Protein AF-A0A7J7LGI5-F1 (afdb_monomer)

Sequence (132 aa):
MSSQLVLLFGFLNIIGLYRTAMIVRGWDKYEGGKIYSVPLGGTILVQPFAIEGMALLPHFYIGYLRNFHQLVVKGVSLAIACDGASGGCGGVVHTVIINSEGVTKNFCSEETLPLWHEELEARNSLLDILEY

Mean predicted aligned error: 10.87 Å

Foldseek 3Di:
DDPVVLLVVLVCLCVVVDQDWDWDWAADPPPGTWIWTQHSNSDTDIDPDDDDDQQPDPPPPPPDDPDPVVSVLQSVLVSCVPVCVVPDQWDKDWDWDQGPVGIDIDIDGSVRGDDDDVRDPDDPDPVVVPPD

InterPro domains:
  IPR029055 Nucleophile aminohydrolases, N-terminal [G3DSA:3.60.20.10] (9-119)
  IPR029055 Nucleophile aminohydrolases, N-terminal [SSF56235] (14-117)

Organism: NCBI:txid39325

Structure (mmCIF, N/CA/C/O backbone):
data_AF-A0A7J7LGI5-F1
#
_entry.id   AF-A0A7J7LGI5-F1
#
loop_
_atom_site.group_PDB
_atom_site.id
_atom_site.type_symbol
_atom_site.label_atom_id
_atom_site.label_alt_id
_atom_site.label_comp_id
_atom_site.label_asym_id
_atom_site.label_entity_id
_atom_site.label_seq_id
_atom_site.pdbx_PDB_ins_code
_atom_site.Cartn_x
_atom_site.Cartn_y
_atom_site.Cartn_z
_atom_site.occupancy
_atom_site.B_iso_or_equiv
_atom_site.auth_seq_id
_atom_site.auth_comp_id
_atom_site.auth_asym_id
_atom_site.auth_atom_id
_atom_site.pdbx_PDB_model_num
ATOM 1 N N . MET A 1 1 ? -6.601 -2.327 15.022 1.00 54.16 1 MET A N 1
ATOM 2 C CA . MET A 1 1 ? -5.236 -1.807 15.337 1.00 54.16 1 MET A CA 1
ATOM 3 C C . MET A 1 1 ? -5.393 -0.532 16.159 1.00 54.16 1 MET A C 1
ATOM 5 O O . MET A 1 1 ? -6.157 0.322 15.736 1.00 54.16 1 MET A O 1
ATOM 9 N N . SER A 1 2 ? -4.765 -0.413 17.337 1.00 56.75 2 SER A N 1
ATOM 10 C CA . SER A 1 2 ? -4.993 0.746 18.221 1.00 56.75 2 SER A CA 1
ATOM 11 C C . SER A 1 2 ? -4.444 2.030 17.590 1.00 56.75 2 SER A C 1
ATOM 13 O O . SER A 1 2 ? -3.237 2.156 17.377 1.00 56.75 2 SER A O 1
ATOM 15 N N . SER A 1 3 ? -5.332 2.985 17.311 1.00 64.44 3 SER A N 1
ATOM 16 C CA . SER A 1 3 ? -5.041 4.323 16.771 1.00 64.44 3 SER A CA 1
ATOM 17 C C . SER A 1 3 ? -3.969 5.085 17.563 1.00 64.44 3 SER A C 1
ATOM 19 O O . SER A 1 3 ? -3.269 5.930 17.010 1.00 64.44 3 SER A O 1
ATOM 21 N N . GLN A 1 4 ? -3.768 4.731 18.835 1.00 70.94 4 GLN A N 1
ATOM 22 C CA . GLN A 1 4 ? -2.753 5.308 19.717 1.00 70.94 4 GLN A CA 1
ATOM 23 C C . GLN A 1 4 ? -1.314 5.048 19.248 1.00 70.94 4 GLN A C 1
ATOM 25 O O . GLN A 1 4 ? -0.451 5.904 19.427 1.00 70.94 4 GLN A O 1
ATOM 30 N N . LEU A 1 5 ? -1.043 3.903 18.611 1.00 77.19 5 LEU A N 1
ATOM 31 C CA . LEU A 1 5 ? 0.301 3.585 18.121 1.00 77.19 5 LEU A CA 1
ATOM 32 C C . LEU A 1 5 ? 0.670 4.451 16.906 1.00 77.19 5 LEU A C 1
ATOM 34 O O . LEU A 1 5 ? 1.789 4.942 16.804 1.00 77.19 5 LEU A O 1
ATOM 38 N N . VAL A 1 6 ? -0.289 4.675 16.003 1.00 78.00 6 VAL A N 1
ATOM 39 C CA . VAL A 1 6 ? -0.099 5.533 14.821 1.00 78.00 6 VAL A CA 1
ATOM 40 C C . VAL A 1 6 ? 0.135 6.984 15.247 1.00 78.00 6 VAL A C 1
ATOM 42 O O . VAL A 1 6 ? 1.004 7.656 14.697 1.00 78.00 6 VAL A O 1
ATOM 45 N N . LEU A 1 7 ? -0.578 7.436 16.285 1.00 77.06 7 LEU A N 1
ATOM 46 C CA . LEU A 1 7 ? -0.380 8.754 16.893 1.00 77.06 7 LEU A CA 1
ATOM 47 C C . LEU A 1 7 ? 1.024 8.923 17.477 1.00 77.06 7 LEU A C 1
ATOM 49 O O . LEU A 1 7 ? 1.644 9.965 17.271 1.00 77.06 7 LEU A O 1
ATOM 53 N N . LEU A 1 8 ? 1.548 7.891 18.145 1.00 80.19 8 LEU A N 1
ATOM 54 C CA . LEU A 1 8 ? 2.916 7.906 18.654 1.00 80.19 8 LEU A CA 1
ATOM 55 C C . LEU A 1 8 ? 3.930 8.068 17.513 1.00 80.19 8 LEU A C 1
ATOM 57 O O . LEU A 1 8 ? 4.782 8.945 17.591 1.00 80.19 8 LEU A O 1
ATOM 61 N N . PHE A 1 9 ? 3.818 7.292 16.431 1.00 79.19 9 PHE A N 1
ATOM 62 C CA . PHE A 1 9 ? 4.729 7.421 15.286 1.00 79.19 9 PHE A CA 1
ATOM 63 C C . PHE A 1 9 ? 4.670 8.806 14.627 1.00 79.19 9 PHE A C 1
ATOM 65 O O . PHE A 1 9 ? 5.718 9.377 14.325 1.00 79.19 9 PHE A O 1
ATOM 72 N N . GLY A 1 10 ? 3.473 9.383 14.470 1.00 75.56 10 GLY A N 1
ATOM 73 C CA . GLY A 1 10 ? 3.321 10.756 13.978 1.00 75.56 10 GLY A CA 1
ATOM 74 C C . GLY A 1 10 ? 4.030 11.775 14.874 1.00 75.56 10 GLY A C 1
ATOM 75 O O . GLY A 1 10 ? 4.804 12.597 14.388 1.00 75.56 10 GLY A O 1
ATOM 76 N N . PHE A 1 11 ? 3.853 11.667 16.193 1.00 76.81 11 PHE A N 1
ATOM 77 C CA . PHE A 1 11 ? 4.524 12.540 17.158 1.00 76.81 11 PHE A CA 1
ATOM 78 C C . PHE A 1 11 ? 6.053 12.397 17.125 1.00 76.81 11 PHE A C 1
ATOM 80 O O . PHE A 1 11 ? 6.765 13.400 17.146 1.00 76.81 11 PHE A O 1
ATOM 87 N N . LEU A 1 12 ? 6.568 11.167 17.023 1.00 77.38 12 LEU A N 1
ATOM 88 C CA . LEU A 1 12 ? 8.010 10.903 16.966 1.00 77.38 12 LEU A CA 1
ATOM 89 C C . LEU A 1 12 ? 8.673 11.492 15.704 1.00 77.38 12 LEU A C 1
ATOM 91 O O . LEU A 1 12 ? 9.829 11.917 15.765 1.00 77.38 12 LEU A O 1
ATOM 95 N N . ASN A 1 13 ? 7.941 11.571 14.587 1.00 77.00 13 ASN A N 1
ATOM 96 C CA . ASN A 1 13 ? 8.387 12.283 13.386 1.00 77.00 13 ASN A CA 1
ATOM 97 C C . ASN A 1 13 ? 8.447 13.807 13.611 1.00 77.00 13 ASN A C 1
ATOM 99 O O . AS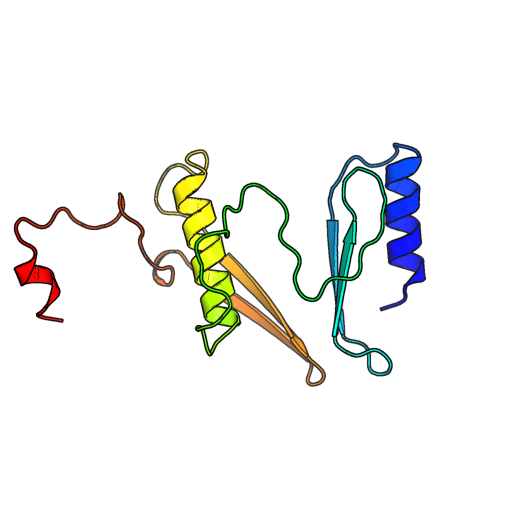N A 1 13 ? 9.417 14.446 13.207 1.00 77.00 13 ASN A O 1
ATOM 103 N N . ILE A 1 14 ? 7.460 14.395 14.301 1.00 74.81 14 ILE A N 1
ATOM 104 C CA . ILE A 1 14 ? 7.409 15.847 14.578 1.00 74.81 14 ILE A CA 1
ATOM 105 C C . ILE A 1 14 ? 8.590 16.297 15.440 1.00 74.81 14 ILE A C 1
ATOM 107 O O . ILE A 1 14 ? 9.197 17.331 15.169 1.00 74.81 14 ILE A O 1
ATOM 111 N N . ILE A 1 15 ? 8.945 15.517 16.463 1.00 78.62 15 ILE A N 1
ATOM 112 C CA . ILE A 1 15 ? 10.083 15.833 17.342 1.00 78.62 15 ILE A CA 1
ATOM 113 C C . ILE A 1 15 ? 11.445 15.525 16.696 1.00 78.62 15 ILE A C 1
ATOM 115 O O . ILE A 1 15 ? 12.481 15.710 17.330 1.00 78.62 15 ILE A O 1
ATOM 119 N N . GLY A 1 16 ? 11.457 15.054 15.443 1.00 72.81 16 GLY A N 1
ATOM 120 C CA . GLY A 1 16 ? 12.667 14.831 14.655 1.00 72.81 16 GLY A CA 1
ATOM 121 C C . GLY A 1 16 ? 13.468 13.588 15.036 1.00 72.81 16 GLY A C 1
ATOM 122 O O . GLY A 1 16 ? 14.609 13.463 14.595 1.00 72.81 16 GLY A O 1
ATOM 123 N N . LEU A 1 17 ? 12.896 12.672 15.828 1.00 78.62 17 LEU A N 1
ATOM 124 C CA . LEU A 1 17 ? 13.559 11.417 16.198 1.00 78.62 17 LEU A CA 1
ATOM 125 C C . LEU A 1 17 ? 13.636 10.454 15.004 1.00 78.62 17 LEU A C 1
ATOM 127 O O . LEU A 1 17 ? 14.641 9.773 14.818 1.00 78.62 17 LEU A O 1
ATOM 131 N N . TYR A 1 18 ? 12.588 10.437 14.178 1.00 67.88 1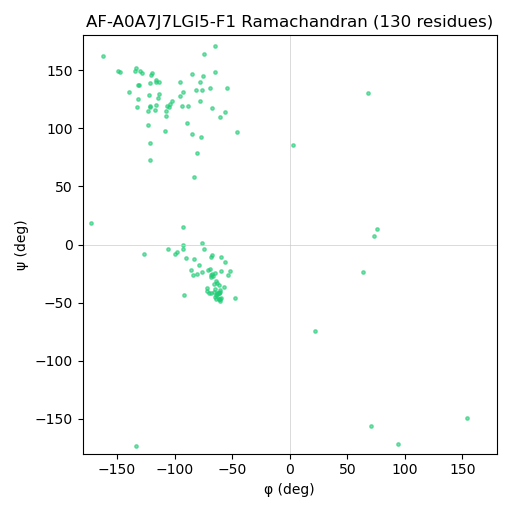8 TYR A N 1
ATOM 132 C CA . TYR A 1 18 ? 12.546 9.715 12.910 1.00 67.88 18 TYR A CA 1
ATOM 133 C C . TYR A 1 18 ? 12.283 10.695 11.761 1.00 67.88 18 TYR A C 1
ATOM 135 O O . TYR A 1 18 ? 11.582 11.693 11.915 1.00 67.88 18 TYR A O 1
ATOM 143 N N . ARG A 1 19 ? 12.867 10.418 10.591 1.00 76.00 19 ARG A N 1
ATOM 144 C CA . ARG A 1 19 ? 12.556 11.098 9.324 1.00 76.00 19 ARG A CA 1
ATOM 145 C C . ARG A 1 19 ? 12.091 10.052 8.325 1.00 76.00 19 ARG A C 1
ATOM 147 O O . ARG A 1 19 ? 12.837 9.657 7.432 1.00 76.00 19 ARG A O 1
ATOM 154 N N . THR A 1 20 ? 10.877 9.546 8.515 1.00 76.31 20 THR A N 1
ATOM 155 C CA . THR A 1 20 ? 10.343 8.469 7.674 1.00 76.31 20 THR A CA 1
ATOM 156 C C . THR A 1 20 ? 8.875 8.707 7.348 1.00 76.31 20 THR A C 1
ATOM 158 O O . THR A 1 20 ? 8.079 8.981 8.242 1.00 76.31 20 THR A O 1
ATOM 161 N N . ALA A 1 21 ? 8.520 8.596 6.066 1.00 82.00 21 ALA A N 1
ATOM 162 C CA . ALA A 1 21 ? 7.128 8.497 5.643 1.00 82.00 21 ALA A CA 1
ATOM 163 C C . ALA A 1 21 ? 6.659 7.046 5.817 1.00 82.00 21 ALA A C 1
ATOM 165 O O . ALA A 1 21 ? 7.373 6.116 5.441 1.00 82.00 21 ALA A O 1
ATOM 166 N N . MET A 1 22 ? 5.486 6.842 6.410 1.00 84.94 22 MET A N 1
ATOM 167 C CA . MET A 1 22 ? 4.948 5.512 6.691 1.00 84.94 22 MET A CA 1
ATOM 168 C C . MET A 1 22 ? 3.504 5.392 6.215 1.00 84.94 22 MET A C 1
ATOM 170 O O . MET A 1 22 ? 2.683 6.269 6.471 1.00 84.94 22 MET A O 1
ATOM 174 N N . ILE A 1 23 ? 3.176 4.256 5.600 1.00 87.81 23 ILE A N 1
ATOM 175 C CA . ILE A 1 23 ? 1.791 3.832 5.384 1.00 87.81 23 ILE A CA 1
ATOM 176 C C . ILE A 1 23 ? 1.486 2.723 6.385 1.00 87.81 23 ILE A C 1
ATOM 178 O O . ILE A 1 23 ? 2.090 1.650 6.345 1.00 87.81 23 ILE A O 1
ATOM 182 N N . VAL A 1 24 ? 0.512 2.955 7.258 1.00 87.94 24 VAL A N 1
ATOM 183 C CA . VAL A 1 24 ? 0.014 1.959 8.205 1.00 87.94 24 VAL A CA 1
ATOM 184 C C . VAL A 1 24 ? -1.356 1.492 7.741 1.00 87.94 24 VAL A C 1
ATOM 186 O O . VAL A 1 24 ? -2.294 2.278 7.665 1.00 87.94 24 VAL A O 1
ATOM 189 N N . ARG A 1 25 ? -1.497 0.197 7.452 1.00 86.38 25 ARG A N 1
ATOM 190 C CA . ARG A 1 25 ? -2.794 -0.420 7.148 1.00 86.38 25 ARG A CA 1
ATOM 191 C C . ARG A 1 25 ? -3.120 -1.512 8.148 1.00 86.38 25 ARG A C 1
ATOM 193 O O . ARG A 1 25 ? -2.232 -2.231 8.599 1.00 86.38 25 ARG A O 1
ATOM 200 N N . GLY A 1 26 ? -4.399 -1.679 8.440 1.00 85.38 26 GLY A N 1
ATOM 201 C CA . GLY A 1 26 ? -4.868 -2.764 9.285 1.00 85.38 26 GLY A CA 1
ATOM 202 C C . GLY A 1 26 ? -6.357 -2.991 9.126 1.00 85.38 26 GLY A C 1
ATOM 203 O O . GLY A 1 26 ? -7.080 -2.130 8.631 1.00 85.38 26 GLY A O 1
ATOM 204 N N . TRP A 1 27 ? -6.801 -4.161 9.566 1.00 86.56 27 TRP A N 1
ATOM 205 C CA . TRP A 1 27 ? -8.212 -4.486 9.687 1.00 86.56 27 TRP A CA 1
ATOM 206 C C . TRP A 1 27 ? -8.561 -4.666 11.162 1.00 86.56 27 TRP A C 1
ATOM 208 O O . TRP A 1 27 ? -7.770 -5.209 11.938 1.00 86.56 27 TRP A O 1
ATOM 218 N N . ASP A 1 28 ? -9.721 -4.160 11.555 1.00 87.00 28 ASP A N 1
ATOM 219 C CA . ASP A 1 28 ? -10.275 -4.298 12.893 1.00 87.00 28 ASP A CA 1
ATOM 220 C C . ASP A 1 28 ? -11.758 -4.671 12.819 1.00 87.00 28 ASP A C 1
ATOM 222 O O . ASP A 1 28 ? -12.465 -4.258 11.901 1.00 87.00 28 ASP A O 1
ATOM 226 N N . LYS A 1 29 ? -12.252 -5.422 13.807 1.00 86.38 29 LYS A N 1
ATOM 227 C CA . LYS A 1 29 ? -13.652 -5.865 13.844 1.00 86.38 29 LYS A CA 1
ATOM 228 C C . LYS A 1 29 ? -14.655 -4.725 14.056 1.00 86.38 29 LYS A C 1
ATOM 230 O O . LYS A 1 29 ? -15.810 -4.881 13.677 1.00 86.38 29 LYS A O 1
ATOM 235 N N . TYR A 1 30 ? -14.243 -3.616 14.676 1.00 86.62 30 TYR A N 1
ATOM 236 C CA . TYR A 1 30 ? -15.132 -2.480 14.944 1.00 86.62 30 TYR A CA 1
ATOM 237 C C . TYR A 1 30 ? -15.105 -1.448 13.822 1.00 86.62 30 TYR A C 1
ATOM 239 O O . TYR A 1 30 ? -16.142 -0.930 13.423 1.00 86.62 30 TYR A O 1
ATOM 247 N N . GLU A 1 31 ? -13.909 -1.143 13.323 1.00 82.12 31 GLU A N 1
ATOM 248 C CA . GLU A 1 31 ? -13.696 -0.045 12.380 1.00 82.12 31 GLU A CA 1
ATOM 249 C C . GLU A 1 31 ? -13.451 -0.501 10.934 1.00 82.12 31 GLU A C 1
ATOM 251 O O . GLU A 1 31 ? -13.327 0.338 10.040 1.00 82.12 31 GLU A O 1
ATOM 256 N N . GLY A 1 32 ? -13.379 -1.813 10.695 1.00 87.06 32 GLY A N 1
ATOM 257 C CA . GLY A 1 32 ? -13.071 -2.392 9.394 1.00 87.06 32 GLY A CA 1
ATOM 258 C C . GLY A 1 32 ? -11.614 -2.187 8.974 1.00 87.06 32 GLY A C 1
ATOM 259 O O . GLY A 1 32 ? -10.711 -2.031 9.800 1.00 87.06 32 GLY A O 1
ATOM 260 N N . GLY A 1 33 ? -11.376 -2.230 7.662 1.00 85.38 33 GLY A N 1
ATOM 261 C CA . GLY A 1 33 ? -10.071 -1.944 7.069 1.00 85.38 33 GLY A CA 1
ATOM 262 C C . GLY A 1 33 ? -9.816 -0.442 7.001 1.00 85.38 33 GLY A C 1
ATOM 263 O O . GLY A 1 33 ? -10.593 0.277 6.377 1.00 85.38 33 GLY A O 1
ATOM 264 N N . LYS A 1 34 ? -8.721 0.031 7.601 1.00 87.81 34 LYS A N 1
ATOM 265 C CA . LYS A 1 34 ? -8.297 1.437 7.538 1.00 87.81 34 LYS A CA 1
ATOM 266 C C . LYS A 1 34 ? -6.840 1.566 7.110 1.00 87.81 34 LYS A C 1
ATOM 268 O O . LYS A 1 34 ? -6.001 0.721 7.432 1.00 87.81 34 LYS A O 1
ATOM 273 N N . ILE A 1 35 ? -6.561 2.653 6.396 1.00 87.31 35 ILE A N 1
ATOM 274 C CA . ILE A 1 35 ? -5.228 3.039 5.935 1.00 87.31 35 ILE A CA 1
ATOM 275 C C . ILE A 1 35 ? -4.927 4.430 6.490 1.00 87.31 35 ILE A C 1
ATOM 277 O O . ILE A 1 35 ? -5.723 5.355 6.332 1.00 87.31 35 ILE A O 1
ATOM 281 N N . TYR A 1 36 ? -3.774 4.556 7.135 1.00 88.62 36 TYR A N 1
ATOM 282 C CA . TYR A 1 36 ? -3.229 5.786 7.684 1.00 88.62 36 TYR A CA 1
ATOM 283 C C . TYR A 1 36 ? -1.932 6.112 6.940 1.00 88.62 36 TYR A C 1
ATOM 285 O O . TYR A 1 36 ? -0.993 5.315 6.979 1.00 88.62 36 TYR A O 1
ATOM 293 N N . SER A 1 37 ? -1.867 7.264 6.278 1.00 87.94 37 SER A N 1
ATOM 294 C CA . SER A 1 37 ? -0.606 7.827 5.784 1.00 87.94 37 SER A CA 1
ATOM 295 C C . SER A 1 37 ? -0.034 8.778 6.834 1.00 87.94 37 SER A C 1
ATOM 297 O O . SER A 1 37 ? -0.748 9.626 7.381 1.00 87.94 37 SER A O 1
ATOM 299 N N . VAL A 1 38 ? 1.252 8.600 7.130 1.00 88.31 38 VAL A N 1
ATOM 300 C CA . VAL A 1 38 ? 2.054 9.448 8.009 1.00 88.31 38 VAL A CA 1
ATOM 301 C C . VAL A 1 38 ? 3.235 9.984 7.198 1.00 88.31 38 VAL A C 1
ATOM 303 O O . VAL A 1 38 ? 4.294 9.352 7.178 1.00 88.31 38 VAL A O 1
ATOM 306 N N . PRO A 1 39 ? 3.084 11.118 6.490 1.00 85.12 39 PRO A N 1
ATOM 307 C CA . PRO A 1 39 ? 4.195 11.762 5.799 1.00 85.12 39 PRO A CA 1
ATOM 308 C C . PRO A 1 39 ? 5.260 12.267 6.782 1.00 85.12 39 PRO A C 1
ATOM 310 O O . PRO A 1 39 ? 5.051 12.337 7.995 1.00 85.12 39 PRO A O 1
ATOM 313 N N . LEU A 1 40 ? 6.399 12.707 6.241 1.00 81.75 40 LEU A N 1
ATOM 314 C CA . LEU A 1 40 ? 7.535 13.235 7.013 1.00 81.75 40 LEU A CA 1
ATOM 315 C C . LEU A 1 40 ? 7.165 14.378 7.975 1.00 81.75 40 LEU A C 1
ATOM 317 O O . LEU A 1 40 ? 7.829 14.556 8.989 1.00 81.75 40 LEU A O 1
ATOM 321 N N . GLY A 1 41 ? 6.102 15.133 7.680 1.00 79.06 41 GLY A N 1
ATOM 322 C CA . GLY A 1 41 ? 5.596 16.199 8.551 1.00 79.06 41 GLY A CA 1
ATOM 323 C C . GLY A 1 41 ? 4.852 15.713 9.802 1.00 79.06 41 GLY A C 1
ATOM 324 O O . GLY A 1 41 ? 4.423 16.538 10.601 1.00 79.06 41 GLY A O 1
ATOM 325 N N . GLY A 1 42 ? 4.653 14.399 9.968 1.00 77.81 42 GLY A N 1
ATOM 326 C CA . GLY A 1 42 ? 4.008 13.800 11.141 1.00 77.81 42 GLY A CA 1
ATOM 327 C C . GLY A 1 42 ? 2.489 13.990 11.228 1.00 77.81 42 GLY A C 1
ATOM 328 O O . GLY A 1 42 ? 1.877 13.611 12.225 1.00 77.81 42 GLY A O 1
ATOM 329 N N . THR A 1 43 ? 1.858 14.544 10.189 1.00 84.25 43 THR A N 1
ATOM 330 C CA . THR A 1 43 ? 0.396 14.538 10.035 1.00 84.25 43 THR A CA 1
ATOM 331 C C . THR A 1 43 ? -0.104 13.104 9.868 1.00 84.25 43 THR A C 1
ATOM 333 O O . THR A 1 43 ? 0.599 12.275 9.306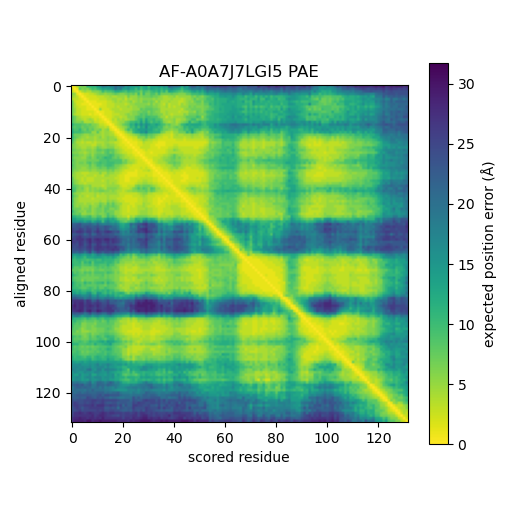 1.00 84.25 43 THR A O 1
ATOM 336 N N . ILE A 1 44 ? -1.315 12.800 10.334 1.00 85.94 44 ILE A N 1
ATOM 337 C CA . ILE A 1 44 ? -1.932 11.478 10.167 1.00 85.94 44 ILE A CA 1
ATOM 338 C C . ILE A 1 44 ? -3.190 11.647 9.327 1.00 85.94 44 ILE A C 1
ATOM 340 O O . ILE A 1 44 ? -4.139 12.307 9.750 1.00 85.94 44 ILE A O 1
ATOM 344 N N . LEU A 1 45 ? -3.191 11.053 8.135 1.00 86.62 45 LEU A N 1
ATOM 345 C CA . LEU A 1 45 ? -4.293 11.133 7.181 1.00 86.62 45 LEU A CA 1
ATOM 346 C C . LEU A 1 45 ? -4.923 9.756 6.998 1.00 86.62 45 LEU A C 1
ATOM 348 O O . LEU A 1 45 ? -4.234 8.797 6.657 1.00 86.62 45 LEU A O 1
ATOM 352 N N . VAL A 1 46 ? -6.240 9.660 7.190 1.00 87.00 46 VAL A N 1
ATOM 353 C CA . VAL A 1 46 ? -7.006 8.459 6.829 1.00 87.00 46 VAL A CA 1
ATOM 354 C C . VAL A 1 46 ? -7.445 8.599 5.380 1.00 87.00 46 VAL A C 1
ATOM 356 O O . VAL A 1 46 ? -8.161 9.541 5.045 1.00 87.00 46 VAL A O 1
ATOM 359 N N . GLN A 1 47 ? -7.018 7.679 4.520 1.00 84.75 47 GLN A N 1
ATOM 360 C CA . GLN A 1 47 ? -7.306 7.726 3.085 1.00 84.75 47 GLN A CA 1
ATOM 361 C C . GLN A 1 47 ? -7.853 6.378 2.593 1.00 84.75 47 GLN A C 1
ATOM 363 O O . GLN A 1 47 ? -7.488 5.337 3.138 1.00 84.75 47 GLN A O 1
ATOM 368 N N . PRO A 1 48 ? -8.718 6.363 1.562 1.00 81.62 48 PRO A N 1
ATOM 369 C CA . PRO A 1 48 ? -9.215 5.117 0.969 1.00 81.62 48 PRO A CA 1
ATOM 370 C C . PRO A 1 48 ? -8.110 4.326 0.251 1.00 81.62 48 PRO A C 1
ATOM 372 O O . PRO A 1 48 ? -8.179 3.104 0.161 1.00 81.62 48 PRO A O 1
ATOM 375 N N . PHE A 1 49 ? -7.080 5.018 -0.236 1.00 81.94 49 PHE A N 1
ATOM 376 C CA . PHE A 1 49 ? -5.843 4.455 -0.762 1.00 81.94 49 PHE A CA 1
ATOM 377 C C . PHE A 1 49 ? -4.698 5.422 -0.446 1.00 81.94 49 PHE A C 1
ATOM 379 O O . PHE A 1 49 ? -4.916 6.631 -0.393 1.00 81.94 49 PHE A O 1
ATOM 386 N N . ALA A 1 50 ? -3.495 4.892 -0.236 1.00 82.44 50 ALA A N 1
ATOM 387 C CA . ALA A 1 50 ? -2.290 5.682 -0.010 1.00 82.44 50 ALA A CA 1
ATOM 388 C C . ALA A 1 50 ? -1.171 5.153 -0.905 1.00 82.44 50 ALA A C 1
ATOM 390 O O . ALA A 1 50 ? -1.007 3.939 -1.050 1.00 82.44 50 ALA A O 1
ATOM 391 N N . ILE A 1 51 ? -0.429 6.073 -1.509 1.00 81.25 51 ILE A N 1
ATOM 392 C CA . ILE A 1 51 ? 0.711 5.802 -2.379 1.00 81.25 51 ILE A CA 1
ATOM 393 C C . ILE A 1 51 ? 1.819 6.718 -1.885 1.00 81.25 51 ILE A C 1
ATOM 395 O O . ILE A 1 51 ? 1.617 7.923 -1.787 1.00 81.25 51 ILE A O 1
ATOM 399 N N . GLU A 1 52 ? 2.970 6.146 -1.571 1.00 76.56 52 GLU A N 1
ATOM 400 C CA . GLU A 1 52 ? 4.143 6.885 -1.116 1.00 76.56 52 GLU A CA 1
ATOM 401 C C . GLU A 1 52 ? 5.369 6.363 -1.881 1.00 76.56 52 GLU A C 1
ATOM 403 O O . GLU A 1 52 ? 5.397 5.201 -2.292 1.00 76.56 52 GLU A O 1
ATOM 408 N N . GLY A 1 53 ? 6.380 7.216 -2.066 1.00 71.75 53 GLY A N 1
ATOM 409 C CA . GLY A 1 53 ? 7.567 6.923 -2.879 1.00 71.75 53 GLY A CA 1
ATOM 410 C C . GLY A 1 53 ? 7.451 7.408 -4.329 1.00 71.75 53 GLY A C 1
ATOM 411 O O . GLY A 1 53 ? 6.519 8.127 -4.689 1.00 71.75 53 GLY A O 1
ATOM 412 N N . MET A 1 54 ? 8.413 7.024 -5.172 1.00 60.53 54 MET A N 1
ATOM 413 C CA . MET A 1 54 ? 8.449 7.393 -6.593 1.00 60.53 54 MET A CA 1
ATOM 414 C C . MET A 1 54 ? 7.566 6.452 -7.429 1.00 60.53 54 MET A C 1
ATOM 416 O O . MET A 1 54 ? 8.026 5.767 -8.330 1.00 60.53 54 MET A O 1
ATOM 420 N N . ALA A 1 55 ? 6.276 6.378 -7.102 1.00 56.62 55 ALA A N 1
ATOM 421 C CA . ALA A 1 55 ? 5.299 5.610 -7.869 1.00 56.62 55 ALA A CA 1
ATOM 422 C C . ALA A 1 55 ? 4.370 6.573 -8.618 1.00 56.62 55 ALA A C 1
ATOM 424 O O . ALA A 1 55 ? 3.413 7.115 -8.060 1.00 56.62 55 ALA A O 1
ATOM 425 N N . LEU A 1 56 ? 4.659 6.807 -9.900 1.00 52.72 56 LEU A N 1
ATOM 426 C CA . LEU A 1 56 ? 3.823 7.621 -10.782 1.00 52.72 56 LEU A CA 1
ATOM 427 C C . LEU A 1 56 ? 2.591 6.814 -11.216 1.00 52.72 56 LEU A C 1
ATOM 429 O O . LEU A 1 56 ? 2.606 6.110 -12.220 1.00 52.72 56 LEU A O 1
ATOM 433 N N . LEU A 1 57 ? 1.492 6.948 -10.471 1.00 52.97 57 LEU A N 1
ATOM 434 C CA . LEU A 1 57 ? 0.201 6.338 -10.807 1.00 52.97 57 LEU A CA 1
ATOM 435 C C . LEU A 1 57 ? -0.802 7.189 -11.622 1.00 52.97 57 LEU A C 1
ATOM 437 O O . LEU A 1 57 ? -1.872 6.647 -11.910 1.00 52.97 57 LEU A O 1
ATOM 441 N N . PRO A 1 58 ? -0.573 8.458 -12.036 1.00 46.81 58 PRO A N 1
ATOM 442 C CA . PRO A 1 58 ? -1.701 9.304 -12.439 1.00 46.81 58 PRO A CA 1
ATOM 443 C C . PRO A 1 58 ? -2.396 8.875 -13.744 1.00 46.81 58 PRO A C 1
ATOM 445 O O . PRO A 1 58 ? -3.488 9.362 -14.019 1.00 46.81 58 PRO A O 1
ATOM 448 N N . HIS A 1 59 ? -1.831 7.942 -14.521 1.00 48.47 59 HIS A N 1
ATOM 449 C CA . HIS A 1 59 ? -2.457 7.431 -15.747 1.00 48.47 59 HIS A CA 1
ATOM 450 C C . HIS A 1 59 ? -3.179 6.084 -15.590 1.00 48.47 59 HIS A C 1
ATOM 452 O O . HIS A 1 59 ? -3.872 5.661 -16.518 1.00 48.47 59 HIS A O 1
ATOM 458 N N . PHE A 1 60 ? -3.068 5.400 -14.445 1.00 50.69 60 PHE A N 1
ATOM 459 C CA . PHE A 1 60 ? -3.772 4.133 -14.258 1.00 50.69 60 PHE A CA 1
ATOM 460 C C . PHE A 1 60 ? -5.196 4.419 -13.777 1.00 50.69 60 PHE A C 1
ATOM 462 O O . PHE A 1 60 ? -5.438 4.640 -12.595 1.00 50.69 60 PHE A O 1
ATOM 469 N N . TYR A 1 61 ? -6.133 4.465 -14.726 1.00 48.53 61 TYR A N 1
ATOM 470 C CA . TYR A 1 61 ? -7.568 4.645 -14.509 1.00 48.53 61 TYR A CA 1
ATOM 471 C C . TYR A 1 61 ? -8.085 3.740 -13.371 1.00 48.53 61 TYR A C 1
ATOM 473 O O . TYR A 1 61 ? -8.452 2.583 -13.582 1.00 48.53 61 TYR A O 1
ATOM 481 N N . ILE A 1 62 ? -8.185 4.303 -12.162 1.00 52.75 62 ILE A N 1
ATOM 482 C CA . ILE A 1 62 ? -8.735 3.667 -10.949 1.00 52.75 62 ILE A CA 1
ATOM 483 C C . ILE A 1 62 ? -10.209 3.237 -11.150 1.00 52.75 62 ILE A C 1
ATOM 485 O O . ILE A 1 62 ? -10.753 2.468 -10.365 1.00 52.75 62 ILE A O 1
ATOM 489 N N . GLY A 1 63 ? -10.857 3.666 -12.241 1.00 45.84 63 GLY A N 1
ATOM 490 C CA . GLY A 1 63 ? -12.255 3.363 -12.55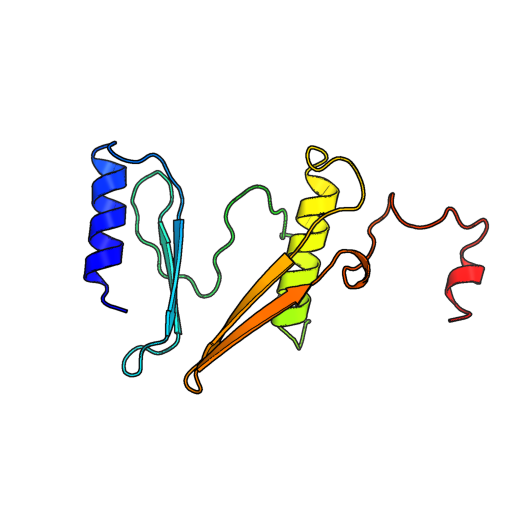1 1.00 45.84 63 GLY A CA 1
ATOM 491 C C . GLY A 1 63 ? -12.555 2.015 -13.225 1.00 45.84 63 GLY A C 1
ATOM 492 O O . GLY A 1 63 ? -13.729 1.667 -13.289 1.00 45.84 63 GLY A O 1
ATOM 493 N N . TYR A 1 64 ? -11.570 1.257 -13.736 1.00 45.97 64 TYR A N 1
ATOM 494 C CA . TYR A 1 64 ? -11.866 0.115 -14.633 1.00 45.97 64 TYR A CA 1
ATOM 495 C C . TYR A 1 64 ? -11.274 -1.250 -14.261 1.00 45.97 64 TYR A C 1
ATOM 497 O O . TYR A 1 64 ? -11.655 -2.252 -14.871 1.00 45.97 64 TYR A O 1
ATOM 505 N N . LEU A 1 65 ? -10.396 -1.356 -13.258 1.00 49.62 65 LEU A N 1
ATOM 506 C CA . LEU A 1 65 ? -9.870 -2.666 -12.867 1.00 49.62 65 LEU A CA 1
ATOM 507 C C . LEU A 1 65 ? -10.759 -3.314 -11.799 1.00 49.62 65 LEU A C 1
ATOM 509 O O . LEU A 1 65 ? -10.698 -2.973 -10.623 1.00 49.62 65 LEU A O 1
ATOM 513 N N . ARG A 1 66 ? -11.553 -4.311 -12.214 1.00 54.19 66 ARG A N 1
ATOM 514 C CA . ARG A 1 66 ? -12.384 -5.157 -11.331 1.00 54.19 66 ARG A CA 1
ATOM 515 C C . ARG A 1 66 ? -11.587 -5.875 -10.226 1.00 54.19 66 ARG A C 1
ATOM 517 O O . ARG A 1 66 ? -12.187 -6.345 -9.267 1.00 54.19 66 ARG A O 1
ATOM 524 N N . ASN A 1 67 ? -10.257 -5.935 -10.344 1.00 73.31 67 ASN A N 1
ATOM 525 C CA . ASN A 1 67 ? -9.360 -6.629 -9.423 1.00 73.31 67 ASN A CA 1
ATOM 526 C C . ASN A 1 67 ? -8.298 -5.676 -8.854 1.00 73.31 67 ASN A C 1
ATOM 528 O O . ASN A 1 67 ? -7.289 -5.399 -9.504 1.00 73.31 67 ASN A O 1
ATOM 532 N N . PHE A 1 68 ? -8.479 -5.230 -7.607 1.00 75.38 68 PHE A N 1
ATOM 533 C CA . PHE A 1 68 ? -7.515 -4.366 -6.906 1.00 75.38 68 PHE A CA 1
ATOM 534 C C . PHE A 1 68 ? -6.111 -4.976 -6.810 1.00 75.38 68 PHE A C 1
ATOM 536 O O . PHE A 1 68 ? -5.123 -4.260 -6.932 1.00 75.38 68 PHE A O 1
ATOM 543 N N 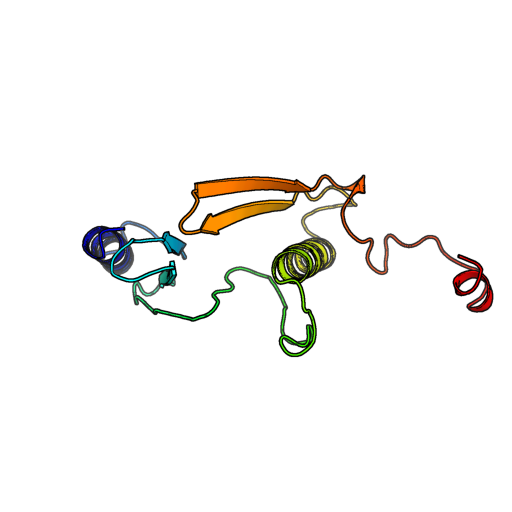. HIS A 1 69 ? -6.004 -6.296 -6.629 1.00 80.31 69 HIS A N 1
ATOM 544 C CA . HIS A 1 69 ? -4.707 -6.980 -6.541 1.00 80.31 69 HIS A CA 1
ATOM 545 C C . HIS A 1 69 ? -3.878 -6.809 -7.821 1.00 80.31 69 HIS A C 1
ATOM 547 O O . HIS A 1 69 ? -2.723 -6.398 -7.755 1.00 80.31 69 HIS A O 1
ATOM 553 N N . GLN A 1 70 ? -4.497 -7.011 -8.986 1.00 79.31 70 GLN A N 1
ATOM 554 C CA . GLN A 1 70 ? -3.837 -6.825 -10.280 1.00 79.31 70 GLN A CA 1
ATOM 555 C C . GLN A 1 70 ? -3.455 -5.362 -10.525 1.00 79.31 70 GLN A C 1
ATOM 557 O O . GLN A 1 70 ? -2.422 -5.101 -11.134 1.00 79.31 70 GLN A O 1
ATOM 562 N N . LEU A 1 71 ? -4.260 -4.411 -10.038 1.00 80.12 71 LEU A N 1
ATOM 563 C CA . LEU A 1 71 ? -3.964 -2.982 -10.148 1.00 80.12 71 LEU A CA 1
ATOM 564 C C . LEU A 1 71 ? -2.705 -2.625 -9.357 1.00 80.12 71 LEU A C 1
ATOM 566 O O . LEU A 1 71 ? -1.835 -1.934 -9.877 1.00 80.12 71 LEU A O 1
ATOM 570 N N . VAL A 1 72 ? -2.589 -3.136 -8.129 1.00 81.75 72 VAL A N 1
ATOM 571 C CA . VAL A 1 72 ? -1.414 -2.912 -7.278 1.00 81.75 72 VAL A CA 1
ATOM 572 C C . VAL A 1 72 ? -0.168 -3.535 -7.902 1.00 81.75 72 VAL A C 1
ATOM 574 O O . VAL A 1 72 ? 0.847 -2.857 -8.002 1.00 81.75 72 VAL A O 1
ATOM 577 N N . VAL A 1 73 ? -0.242 -4.786 -8.372 1.00 8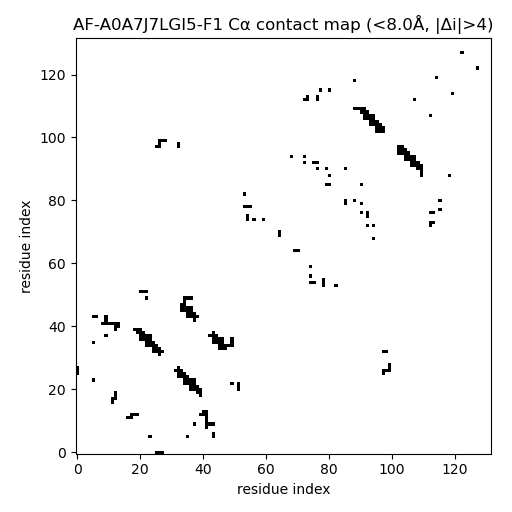2.25 73 VAL A N 1
ATOM 578 C CA . VAL A 1 73 ? 0.909 -5.454 -9.004 1.00 82.25 73 VAL A CA 1
ATOM 579 C C . VAL A 1 73 ? 1.365 -4.699 -10.255 1.00 82.25 73 VAL A C 1
ATOM 581 O O . VAL A 1 73 ? 2.549 -4.405 -10.370 1.00 82.25 73 VAL A O 1
ATOM 584 N N . LYS A 1 74 ? 0.435 -4.306 -11.137 1.00 79.31 74 LYS A N 1
ATOM 585 C CA . LYS A 1 74 ? 0.743 -3.527 -12.350 1.00 79.31 74 LYS A CA 1
ATOM 586 C C . LYS A 1 74 ? 1.326 -2.149 -12.039 1.00 79.31 74 LYS A C 1
ATOM 588 O O . LYS A 1 74 ? 2.278 -1.719 -12.681 1.00 79.31 74 LYS A O 1
ATOM 593 N N . GLY A 1 75 ? 0.755 -1.451 -11.060 1.00 79.12 75 GLY A N 1
ATOM 594 C CA . GLY A 1 75 ? 1.229 -0.134 -10.646 1.00 79.12 75 GLY A CA 1
ATOM 595 C C . GLY A 1 75 ? 2.644 -0.178 -10.073 1.00 79.12 75 GLY A C 1
ATOM 596 O O . GLY A 1 75 ? 3.478 0.648 -10.428 1.00 79.12 75 GLY A O 1
ATOM 597 N N . VAL A 1 76 ? 2.932 -1.173 -9.228 1.00 80.50 76 VAL A N 1
ATOM 598 C CA . VAL A 1 76 ? 4.269 -1.360 -8.649 1.00 80.50 76 VAL A CA 1
ATOM 599 C C . VAL A 1 76 ? 5.269 -1.823 -9.707 1.00 80.50 76 VAL A C 1
ATOM 601 O O . VAL A 1 76 ? 6.373 -1.293 -9.739 1.00 80.50 76 VAL A O 1
ATOM 604 N N . SER A 1 77 ? 4.899 -2.738 -10.610 1.00 79.12 77 SER A N 1
ATOM 605 C CA . SER A 1 77 ? 5.792 -3.145 -11.705 1.00 79.12 77 SER A CA 1
ATOM 606 C C . SER A 1 77 ? 6.154 -1.974 -12.618 1.00 79.12 77 SER A C 1
ATOM 608 O O . SER A 1 77 ? 7.306 -1.847 -13.012 1.00 79.12 77 SER A O 1
ATOM 610 N N . LEU A 1 78 ? 5.196 -1.080 -12.899 1.00 78.00 78 LEU A N 1
ATOM 611 C CA . LEU A 1 78 ? 5.461 0.120 -13.690 1.00 78.00 78 LEU A CA 1
ATOM 612 C C . LEU A 1 78 ? 6.407 1.074 -12.953 1.00 78.00 78 LEU A C 1
ATOM 614 O O . LEU A 1 78 ? 7.312 1.629 -13.563 1.00 78.00 78 LEU A O 1
ATOM 618 N N . ALA A 1 79 ? 6.227 1.247 -11.640 1.00 78.38 79 ALA A N 1
ATOM 619 C CA . ALA A 1 79 ? 7.126 2.069 -10.835 1.00 78.38 79 ALA A CA 1
ATOM 620 C C . ALA A 1 79 ? 8.566 1.526 -10.851 1.00 78.38 79 ALA A C 1
ATOM 622 O O . ALA A 1 79 ? 9.493 2.311 -11.010 1.00 78.38 79 ALA A O 1
ATOM 623 N N . ILE A 1 80 ? 8.744 0.202 -10.759 1.00 77.88 80 ILE A N 1
ATOM 624 C CA . ILE A 1 80 ? 10.058 -0.456 -10.868 1.00 77.88 80 ILE A CA 1
ATOM 625 C C . ILE A 1 80 ? 10.676 -0.200 -12.248 1.00 77.88 80 ILE A C 1
ATOM 627 O O . ILE A 1 80 ? 11.827 0.215 -12.331 1.00 77.88 80 ILE A O 1
ATOM 631 N N . ALA A 1 81 ? 9.902 -0.368 -13.324 1.00 74.62 81 ALA A N 1
ATOM 632 C CA . ALA A 1 81 ? 10.381 -0.097 -14.679 1.00 74.62 81 ALA A CA 1
ATOM 633 C C . ALA A 1 81 ? 10.788 1.378 -14.881 1.00 74.62 81 ALA A C 1
ATOM 635 O O . ALA A 1 81 ? 11.740 1.665 -15.599 1.00 74.62 81 ALA A O 1
ATOM 636 N N . CYS A 1 82 ? 10.097 2.325 -14.236 1.00 73.62 82 CYS A N 1
ATOM 637 C CA . CYS A 1 82 ? 10.403 3.754 -14.342 1.00 73.62 82 CYS A CA 1
ATOM 638 C C . CYS A 1 82 ? 11.564 4.233 -13.455 1.00 73.62 82 CYS A C 1
ATOM 640 O O . CYS A 1 82 ? 12.153 5.265 -13.771 1.00 73.62 82 CYS A O 1
ATOM 642 N N . ASP A 1 83 ? 11.864 3.562 -12.337 1.00 71.62 83 ASP A N 1
ATOM 643 C CA . ASP A 1 83 ? 12.842 4.049 -11.349 1.00 71.62 83 ASP A CA 1
ATOM 644 C C . ASP A 1 83 ? 14.279 4.027 -11.903 1.00 71.62 83 ASP A C 1
ATOM 646 O O . ASP A 1 83 ? 15.103 4.843 -11.504 1.00 71.62 83 ASP A O 1
ATOM 650 N N . GLY A 1 84 ? 14.603 3.159 -12.870 1.00 57.34 84 GLY A N 1
ATOM 651 C CA . GLY A 1 84 ? 15.908 3.105 -13.558 1.00 57.34 84 GLY A CA 1
ATOM 652 C C . GLY A 1 84 ? 17.118 2.757 -12.665 1.00 57.34 84 GLY A C 1
ATOM 653 O O . GLY A 1 84 ? 18.111 2.221 -13.151 1.00 57.34 84 GLY A O 1
ATOM 654 N N . ALA A 1 85 ? 17.037 3.006 -11.353 1.00 50.69 85 ALA A N 1
ATOM 655 C CA . ALA A 1 85 ? 17.990 2.642 -10.313 1.00 50.69 85 ALA A CA 1
ATOM 656 C C . ALA A 1 85 ? 17.903 1.152 -9.943 1.00 50.69 85 ALA A C 1
ATOM 658 O O . ALA A 1 85 ? 18.887 0.570 -9.483 1.00 50.69 85 ALA A O 1
ATOM 659 N N . SER A 1 86 ? 16.759 0.510 -10.191 1.00 51.19 86 SER A N 1
ATOM 660 C CA . SER A 1 86 ? 16.641 -0.946 -10.265 1.00 51.19 86 SER A CA 1
ATOM 661 C C . SER A 1 86 ? 17.108 -1.399 -11.647 1.00 51.19 86 SER A C 1
ATOM 663 O O . SER A 1 86 ? 16.301 -1.596 -12.552 1.00 51.19 86 SER A O 1
ATOM 665 N N . GLY A 1 87 ? 18.425 -1.461 -11.843 1.00 38.88 87 GLY A N 1
ATOM 666 C CA . GLY A 1 87 ? 19.005 -1.859 -13.121 1.00 38.88 87 GLY A CA 1
ATOM 667 C C . GLY A 1 87 ? 18.497 -3.231 -13.561 1.00 38.88 87 GLY A C 1
ATOM 668 O O . GLY A 1 87 ? 18.821 -4.214 -12.911 1.00 38.88 87 GLY A O 1
ATOM 669 N N . GLY A 1 88 ? 17.746 -3.268 -14.665 1.00 44.03 88 GLY A N 1
ATOM 670 C CA . GLY A 1 88 ? 17.314 -4.485 -15.357 1.00 44.03 88 GLY A CA 1
ATOM 671 C C . GLY A 1 88 ? 16.302 -5.346 -14.592 1.00 44.03 88 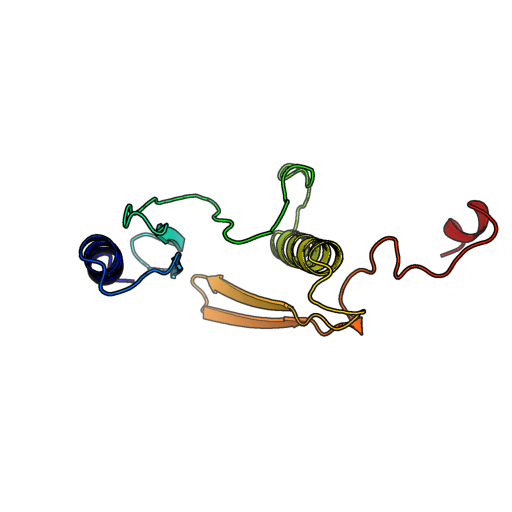GLY A C 1
ATOM 672 O O . GLY A 1 88 ? 16.505 -5.673 -13.428 1.00 44.03 88 GLY A O 1
ATOM 673 N N . CYS A 1 89 ? 15.222 -5.711 -15.286 1.00 44.47 89 CYS A N 1
ATOM 674 C CA . CYS A 1 89 ? 14.332 -6.857 -15.066 1.00 44.47 89 CYS A CA 1
ATOM 675 C C . CYS A 1 89 ? 14.669 -7.708 -13.826 1.00 44.47 89 CYS A C 1
ATOM 677 O O . CYS A 1 89 ? 15.441 -8.652 -13.912 1.00 44.47 89 CYS A O 1
ATOM 679 N N . GLY A 1 90 ? 14.182 -7.339 -12.641 1.00 55.66 90 GLY A N 1
ATOM 680 C CA . GLY A 1 90 ? 14.592 -8.040 -11.413 1.00 55.66 90 GLY A CA 1
ATOM 681 C C . GLY A 1 90 ? 13.826 -7.630 -10.163 1.00 55.66 90 GLY A C 1
ATOM 682 O O . GLY A 1 90 ? 14.284 -7.816 -9.034 1.00 55.66 90 GLY A O 1
ATOM 683 N N . GLY A 1 91 ? 12.665 -7.005 -10.354 1.00 67.44 91 GLY A N 1
ATOM 684 C CA . GLY A 1 91 ? 11.814 -6.559 -9.265 1.00 67.44 91 GLY A CA 1
ATOM 685 C C . GLY A 1 91 ? 11.023 -7.713 -8.661 1.00 67.44 91 GLY A C 1
ATOM 686 O O . GLY A 1 91 ? 10.476 -8.550 -9.373 1.00 67.44 91 GLY A O 1
ATOM 687 N N . VAL A 1 92 ? 10.895 -7.727 -7.338 1.00 80.12 92 VAL A N 1
ATOM 688 C CA . VAL A 1 92 ? 9.991 -8.642 -6.636 1.00 80.12 92 VAL A CA 1
ATOM 689 C C . VAL A 1 92 ? 8.889 -7.830 -5.980 1.00 80.12 92 VAL A C 1
ATOM 691 O O . VAL A 1 92 ? 9.157 -6.876 -5.249 1.00 80.12 92 VAL A O 1
ATOM 694 N N . VAL A 1 93 ? 7.635 -8.225 -6.204 1.00 83.75 93 VAL A N 1
ATOM 695 C CA . VAL A 1 93 ? 6.483 -7.544 -5.609 1.00 83.75 93 VAL A CA 1
ATOM 696 C C . VAL A 1 93 ? 5.878 -8.413 -4.514 1.00 83.75 93 VAL A C 1
ATOM 698 O O . VAL A 1 93 ? 5.307 -9.478 -4.758 1.00 83.75 93 VAL A O 1
ATOM 701 N N . HIS A 1 94 ? 5.954 -7.918 -3.281 1.00 86.38 94 HIS A N 1
ATOM 702 C CA . HIS A 1 94 ? 5.282 -8.513 -2.133 1.00 86.38 94 HIS A CA 1
ATOM 703 C C . HIS A 1 94 ? 3.923 -7.848 -1.925 1.00 86.38 94 HIS A C 1
ATOM 705 O O . HIS A 1 94 ? 3.838 -6.652 -1.643 1.00 86.38 94 HIS A O 1
ATOM 711 N N . THR A 1 95 ? 2.844 -8.625 -2.002 1.00 86.81 95 THR A N 1
ATOM 712 C CA . THR A 1 95 ? 1.496 -8.132 -1.694 1.00 86.81 95 THR A CA 1
ATOM 713 C C . THR A 1 95 ? 0.928 -8.865 -0.489 1.00 86.81 95 THR A C 1
ATOM 715 O O . THR A 1 95 ? 1.120 -10.064 -0.312 1.00 86.81 95 THR A O 1
ATOM 718 N N . VAL A 1 96 ? 0.234 -8.135 0.383 1.00 88.88 96 VAL A N 1
ATOM 719 C CA . VAL A 1 96 ? -0.436 -8.726 1.547 1.00 88.88 96 VAL A CA 1
ATOM 720 C C . VAL A 1 96 ? -1.850 -8.186 1.616 1.00 88.88 96 VAL A C 1
ATOM 722 O O . VAL A 1 96 ? -2.032 -6.976 1.775 1.00 88.88 96 VAL A O 1
ATOM 725 N N . ILE A 1 97 ? -2.815 -9.093 1.513 1.00 88.62 97 ILE A N 1
ATOM 726 C CA . ILE A 1 97 ? -4.247 -8.833 1.627 1.00 88.62 97 ILE A CA 1
ATOM 727 C C . ILE A 1 97 ? -4.644 -9.114 3.074 1.00 88.62 97 ILE A C 1
ATOM 729 O O . ILE A 1 97 ? -4.325 -10.170 3.615 1.00 88.62 97 ILE A O 1
ATOM 733 N N . ILE A 1 98 ? -5.303 -8.148 3.707 1.00 87.94 98 ILE A N 1
ATOM 734 C CA . ILE A 1 98 ? -5.787 -8.253 5.084 1.00 87.94 98 ILE A CA 1
ATOM 735 C C . ILE A 1 98 ? -7.297 -8.050 5.032 1.00 87.94 98 ILE A C 1
ATOM 737 O O . ILE A 1 98 ? -7.757 -6.991 4.606 1.00 87.94 98 ILE A O 1
ATOM 741 N N . ASN A 1 99 ? -8.055 -9.058 5.446 1.00 86.56 99 ASN A N 1
ATOM 742 C CA . ASN A 1 99 ? -9.510 -9.011 5.525 1.00 86.56 99 ASN A CA 1
ATOM 743 C C . ASN A 1 99 ? -9.984 -9.578 6.878 1.00 86.56 99 ASN A C 1
ATOM 745 O O . ASN A 1 99 ? -9.178 -9.860 7.764 1.00 86.56 99 ASN A O 1
ATOM 749 N N . SER A 1 100 ? -11.298 -9.731 7.046 1.00 86.94 100 SER A N 1
ATOM 750 C CA . SER A 1 100 ? -11.891 -10.336 8.245 1.00 86.94 100 SER A CA 1
ATOM 751 C C . SER A 1 100 ? -11.546 -11.814 8.430 1.00 86.94 100 SER A C 1
ATOM 753 O O . SER A 1 100 ? -11.609 -12.319 9.546 1.00 86.94 100 SER A O 1
ATOM 755 N N . GLU A 1 101 ? -11.227 -12.513 7.341 1.00 86.69 101 GLU A N 1
ATOM 756 C CA . GLU A 1 101 ? -10.945 -13.953 7.321 1.00 86.69 101 GLU A CA 1
ATOM 757 C C . GLU A 1 101 ? -9.486 -14.244 7.690 1.00 86.69 101 GLU A C 1
ATOM 759 O O . GLU A 1 101 ? -9.179 -15.308 8.223 1.00 86.69 101 GLU A O 1
ATOM 764 N N . GLY A 1 102 ? -8.584 -13.288 7.454 1.00 87.00 102 GLY A N 1
ATOM 765 C CA . GLY A 1 102 ? -7.193 -13.378 7.857 1.00 87.00 102 GLY A CA 1
ATOM 766 C C . GLY A 1 102 ? -6.248 -12.542 7.000 1.00 87.00 102 GLY A C 1
ATOM 767 O O . GLY A 1 102 ? -6.576 -11.465 6.497 1.00 87.00 102 GLY A O 1
ATOM 768 N N . VAL A 1 103 ? -5.017 -13.041 6.887 1.00 90.06 103 VAL A N 1
ATOM 769 C CA . VAL A 1 103 ? -3.918 -12.383 6.178 1.00 90.06 103 VAL A CA 1
ATOM 770 C C . VAL A 1 103 ? -3.390 -13.317 5.096 1.00 90.06 103 VAL A C 1
ATOM 772 O O . VAL A 1 103 ? -2.800 -14.351 5.405 1.00 90.06 103 VAL A O 1
ATOM 775 N N . THR A 1 104 ? -3.539 -12.925 3.834 1.00 89.31 104 THR A N 1
ATOM 776 C CA . THR A 1 104 ? -2.990 -13.650 2.682 1.00 89.31 104 THR A CA 1
ATOM 777 C C . THR A 1 104 ? -1.758 -12.921 2.17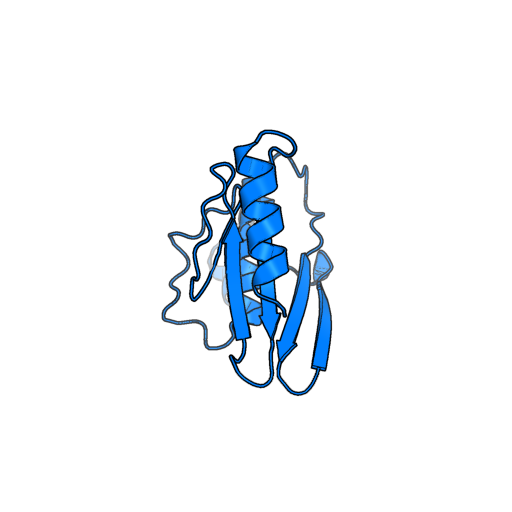3 1.00 89.31 104 THR A C 1
ATOM 779 O O . THR A 1 104 ? -1.826 -11.748 1.801 1.00 89.31 104 THR A O 1
ATOM 782 N N . LYS A 1 105 ? -0.616 -13.609 2.160 1.00 89.81 105 LYS A N 1
ATOM 783 C CA . LYS A 1 105 ? 0.650 -13.085 1.639 1.00 89.81 105 LYS A CA 1
ATOM 784 C C . LYS A 1 105 ? 0.892 -13.689 0.265 1.00 89.81 105 LYS A C 1
ATOM 786 O O . LYS A 1 105 ? 0.947 -14.906 0.142 1.00 89.81 105 LYS A O 1
ATOM 791 N N . ASN A 1 106 ? 1.058 -12.835 -0.731 1.00 86.12 106 ASN A N 1
ATOM 792 C CA . ASN A 1 106 ? 1.341 -13.218 -2.102 1.00 86.12 106 ASN A CA 1
ATOM 793 C C . ASN A 1 106 ? 2.717 -12.687 -2.501 1.00 86.12 106 ASN A C 1
ATOM 795 O O . ASN A 1 106 ? 3.112 -11.573 -2.138 1.00 86.12 106 ASN A O 1
ATOM 799 N N . PHE A 1 107 ? 3.429 -13.505 -3.261 1.00 85.38 107 PHE A N 1
ATOM 800 C CA . PHE A 1 107 ? 4.757 -13.218 -3.773 1.00 85.38 107 PHE A CA 1
ATOM 801 C C . PHE A 1 107 ? 4.703 -13.295 -5.294 1.00 85.38 107 PHE A C 1
ATOM 803 O O . PHE A 1 107 ? 4.354 -14.343 -5.833 1.00 85.38 107 PHE A O 1
ATOM 810 N N . CYS A 1 108 ? 5.009 -12.189 -5.965 1.00 79.62 108 CYS A N 1
ATOM 811 C CA . CYS A 1 108 ? 5.127 -12.144 -7.416 1.00 79.62 108 CYS A CA 1
ATOM 812 C C . CYS A 1 108 ? 6.609 -12.022 -7.766 1.00 79.62 108 CYS A C 1
ATOM 814 O O . CYS A 1 108 ? 7.232 -10.996 -7.474 1.00 79.62 108 CYS A O 1
ATOM 816 N N . SER A 1 109 ? 7.160 -13.094 -8.337 1.00 76.88 109 SER A N 1
ATOM 817 C CA . SER A 1 109 ? 8.491 -13.105 -8.943 1.00 76.88 109 SER A CA 1
ATOM 818 C C . SER A 1 109 ? 8.468 -12.383 -10.286 1.00 76.88 109 SER A C 1
ATOM 820 O O . SER A 1 109 ? 7.406 -12.203 -10.882 1.00 76.88 109 SER A O 1
ATOM 822 N N . GLU A 1 110 ? 9.646 -12.028 -10.779 1.00 70.38 110 GLU A N 1
ATOM 823 C CA . GLU A 1 110 ? 9.857 -11.369 -12.068 1.00 70.38 110 GLU A CA 1
ATOM 824 C C . GLU A 1 110 ? 9.095 -12.029 -13.231 1.00 70.38 110 GLU A C 1
ATOM 826 O O . GLU A 1 110 ? 8.367 -11.349 -13.942 1.00 70.38 110 GLU A O 1
ATOM 8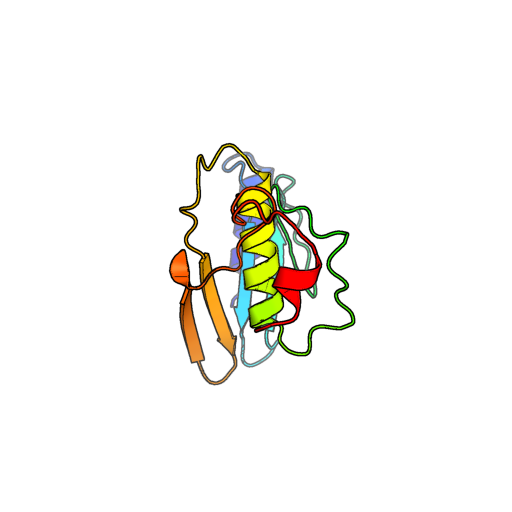31 N N . GLU A 1 111 ? 9.134 -13.362 -13.343 1.00 66.81 111 GLU A N 1
ATOM 832 C CA . GLU A 1 111 ? 8.426 -14.128 -14.389 1.00 66.81 111 GLU A CA 1
ATOM 833 C C . GLU A 1 111 ? 6.898 -13.941 -14.378 1.00 66.81 111 GLU A C 1
ATOM 835 O O . GLU A 1 111 ? 6.219 -14.183 -15.374 1.00 66.81 111 GLU A O 1
ATOM 840 N N . THR A 1 112 ? 6.335 -13.536 -13.236 1.00 70.75 112 THR A N 1
ATOM 841 C CA . THR A 1 112 ? 4.892 -13.299 -13.072 1.00 70.75 112 THR A CA 1
ATOM 842 C C . THR A 1 112 ? 4.504 -11.828 -13.210 1.00 70.75 112 THR A C 1
ATOM 844 O O . THR A 1 112 ? 3.311 -11.509 -13.191 1.00 70.75 112 THR A O 1
ATOM 847 N N . LEU A 1 113 ? 5.484 -10.926 -13.321 1.00 76.88 113 LEU A N 1
ATOM 848 C CA . LEU A 1 113 ? 5.248 -9.499 -13.488 1.00 76.88 113 LEU A CA 1
ATOM 849 C C . LEU A 1 113 ? 5.038 -9.153 -14.967 1.00 76.88 113 LEU A C 1
ATOM 851 O O . LEU A 1 113 ? 5.612 -9.781 -15.853 1.00 76.88 113 LEU A O 1
ATOM 855 N N . PRO A 1 114 ? 4.188 -8.157 -15.261 1.00 72.44 114 PRO A N 1
ATOM 856 C CA . PRO A 1 114 ? 4.031 -7.676 -16.622 1.00 72.44 114 PRO A CA 1
ATOM 857 C C . PRO A 1 114 ? 5.304 -6.948 -17.060 1.00 72.44 114 PRO A C 1
ATOM 859 O O . PRO A 1 114 ? 5.811 -6.102 -16.324 1.00 72.44 114 PRO A O 1
ATOM 862 N N . LEU A 1 115 ? 5.759 -7.258 -18.271 1.00 73.69 115 LEU A N 1
ATOM 863 C CA . LEU A 1 115 ? 6.888 -6.587 -18.910 1.00 73.69 115 LEU A CA 1
ATOM 864 C C . LEU A 1 115 ? 6.483 -5.198 -19.413 1.00 73.69 115 LEU A C 1
ATOM 866 O O . LEU A 1 115 ? 5.359 -5.008 -19.898 1.00 73.69 115 LEU A O 1
ATOM 870 N N . TRP A 1 116 ? 7.407 -4.240 -19.340 1.00 72.31 116 TRP A N 1
ATOM 871 C CA . TRP A 1 116 ? 7.175 -2.857 -19.773 1.00 72.31 116 TRP A CA 1
ATOM 872 C C . TRP A 1 116 ? 8.159 -2.424 -20.856 1.00 72.31 116 TRP A C 1
ATOM 874 O O . TRP A 1 116 ? 9.338 -2.716 -20.755 1.00 72.31 116 TRP A O 1
ATOM 884 N N . HIS A 1 117 ? 7.654 -1.702 -21.865 1.00 67.25 117 HIS A N 1
ATOM 885 C CA . HIS A 1 117 ? 8.352 -1.040 -22.984 1.00 67.25 117 HIS A CA 1
ATOM 886 C C . HIS A 1 117 ? 9.749 -1.560 -23.372 1.00 67.25 117 HIS A C 1
ATOM 888 O O . HIS A 1 117 ? 9.875 -2.185 -24.420 1.00 67.25 117 HIS A O 1
ATOM 894 N N . GLU A 1 118 ? 10.777 -1.265 -22.578 1.00 63.34 118 GLU A N 1
ATOM 895 C CA . GLU A 1 118 ? 12.180 -1.618 -22.839 1.00 63.34 118 GLU A CA 1
ATOM 896 C C . GLU A 1 118 ? 12.474 -3.123 -22.703 1.00 63.34 118 GLU A C 1
ATOM 898 O O . GLU A 1 118 ? 13.430 -3.617 -23.292 1.00 63.34 118 GLU A O 1
ATOM 903 N N . GLU A 1 119 ? 11.635 -3.861 -21.974 1.00 63.81 119 GLU A N 1
ATOM 904 C CA . GLU A 1 119 ? 11.766 -5.303 -21.731 1.00 63.81 119 GLU A CA 1
ATOM 905 C C . GLU A 1 119 ? 11.045 -6.157 -22.788 1.00 63.81 119 GLU A C 1
ATOM 907 O O . GLU A 1 119 ? 11.204 -7.377 -22.831 1.00 63.81 119 GLU A O 1
ATOM 912 N N . LEU A 1 120 ? 10.218 -5.535 -23.636 1.00 67.12 120 LEU A N 1
ATOM 913 C CA . LEU A 1 120 ? 9.540 -6.234 -24.722 1.00 67.12 120 LEU A CA 1
ATOM 914 C C . LEU A 1 120 ? 10.533 -6.494 -25.855 1.00 67.12 120 LEU A C 1
ATOM 916 O O . LEU A 1 120 ? 11.239 -5.588 -26.297 1.00 67.12 120 LEU A O 1
ATOM 920 N N . GLU A 1 121 ? 10.549 -7.724 -26.369 1.00 65.81 121 GLU A N 1
ATOM 921 C CA . GLU A 1 121 ? 11.355 -8.050 -27.544 1.00 65.81 121 GLU A CA 1
ATOM 922 C C . GLU A 1 121 ? 11.025 -7.103 -28.702 1.00 65.81 121 GLU A C 1
ATOM 924 O O . GLU A 1 121 ? 9.856 -6.839 -29.004 1.00 65.81 121 GLU A O 1
ATOM 929 N N . ALA A 1 122 ? 12.067 -6.599 -29.367 1.00 63.56 122 ALA A N 1
ATOM 930 C CA . ALA A 1 122 ? 11.910 -5.763 -30.544 1.00 63.56 122 ALA A CA 1
ATOM 931 C C . ALA A 1 122 ? 11.186 -6.561 -31.637 1.00 63.56 122 ALA A C 1
ATOM 933 O O . ALA A 1 122 ? 11.735 -7.503 -32.209 1.00 63.56 122 ALA A O 1
ATOM 934 N N . ARG A 1 123 ? 9.937 -6.185 -31.924 1.00 65.06 123 ARG A N 1
ATOM 935 C CA . ARG A 1 123 ? 9.145 -6.787 -33.000 1.00 65.06 123 ARG A CA 1
ATOM 936 C C . ARG A 1 123 ? 9.271 -5.957 -34.264 1.00 65.06 123 ARG A C 1
ATOM 938 O O . ARG A 1 123 ? 9.241 -4.728 -34.225 1.00 65.06 123 ARG A O 1
ATOM 945 N N . ASN A 1 124 ? 9.378 -6.645 -35.394 1.00 73.44 124 ASN A N 1
ATOM 946 C CA . ASN A 1 124 ? 9.537 -6.007 -36.698 1.00 73.44 124 ASN A CA 1
ATOM 947 C C . ASN A 1 124 ? 8.207 -5.461 -37.249 1.00 73.44 124 ASN A C 1
ATOM 949 O O . ASN A 1 124 ? 8.222 -4.633 -38.159 1.00 73.44 124 ASN A O 1
ATOM 953 N N . SER A 1 125 ? 7.061 -5.908 -36.719 1.00 72.12 125 SER A N 1
ATOM 954 C CA . SER A 1 125 ? 5.732 -5.512 -37.187 1.00 72.12 125 SER A CA 1
ATOM 955 C C . SER A 1 125 ? 4.688 -5.518 -36.067 1.00 72.12 125 SER A C 1
ATOM 957 O O . SER A 1 125 ? 4.736 -6.329 -35.145 1.00 72.12 125 SER A O 1
ATOM 959 N N . LEU A 1 126 ? 3.688 -4.636 -36.179 1.00 68.44 126 LEU A N 1
ATOM 960 C CA . LEU A 1 126 ? 2.517 -4.611 -35.290 1.00 68.44 126 LEU A CA 1
ATOM 961 C C . LEU A 1 126 ? 1.586 -5.819 -35.494 1.00 68.44 126 LEU A C 1
ATOM 963 O O . LEU A 1 126 ? 0.805 -6.137 -34.601 1.00 68.44 126 LEU A O 1
ATOM 967 N N . LEU A 1 127 ? 1.657 -6.489 -36.650 1.00 70.69 127 LEU A N 1
ATOM 968 C CA . LEU A 1 127 ? 0.827 -7.662 -36.954 1.00 70.69 127 LEU A CA 1
ATOM 969 C C . LEU A 1 127 ? 1.193 -8.876 -36.090 1.00 70.69 127 LEU A C 1
ATOM 971 O O . LEU A 1 127 ? 0.310 -9.650 -35.735 1.00 70.69 127 LEU A O 1
ATOM 975 N N . ASP A 1 128 ? 2.448 -8.964 -35.648 1.00 66.06 128 ASP A N 1
ATOM 976 C CA . ASP A 1 128 ? 2.953 -10.050 -34.798 1.00 66.06 128 ASP A CA 1
ATOM 977 C C . ASP A 1 128 ? 2.327 -10.037 -33.384 1.00 66.06 128 ASP A C 1
ATOM 979 O O . ASP A 1 128 ? 2.555 -10.937 -32.580 1.00 66.06 128 ASP A O 1
ATOM 983 N N . ILE A 1 129 ? 1.574 -8.988 -33.028 1.00 65.69 129 ILE A N 1
ATOM 984 C CA . ILE A 1 129 ? 0.924 -8.816 -31.716 1.00 65.69 129 ILE A CA 1
ATOM 985 C C . ILE A 1 129 ? -0.448 -9.510 -31.665 1.00 65.69 129 ILE A C 1
ATOM 987 O O . ILE A 1 129 ? -0.925 -9.826 -30.580 1.00 65.69 129 ILE A O 1
ATOM 991 N N . LEU A 1 130 ? -1.083 -9.768 -32.814 1.00 60.81 130 LEU A N 1
ATOM 992 C CA . LEU A 1 130 ? -2.459 -10.282 -32.886 1.00 60.81 130 LEU A CA 1
ATOM 993 C C . LEU A 1 130 ? -2.564 -11.817 -32.965 1.00 60.81 130 LEU A C 1
ATOM 995 O O . LEU A 1 130 ? -3.677 -12.334 -32.961 1.00 60.81 130 LEU A O 1
ATOM 999 N N . GLU A 1 131 ? -1.445 -12.543 -33.041 1.00 53.75 131 GLU A N 1
ATOM 1000 C CA . GLU A 1 131 ? -1.421 -14.010 -33.198 1.00 53.75 131 GLU A CA 1
ATOM 1001 C C . GLU A 1 131 ? -1.347 -14.807 -31.876 1.00 53.75 131 GLU A C 1
ATOM 1003 O O . GLU A 1 131 ? -1.072 -16.006 -31.905 1.00 53.75 131 GLU A O 1
ATOM 1008 N N . TYR A 1 132 ? -1.614 -14.185 -30.720 1.00 44.03 132 TYR A N 1
ATOM 1009 C CA . TYR A 1 132 ? -1.574 -14.847 -29.403 1.00 44.03 132 TYR A CA 1
ATOM 1010 C C . TYR A 1 132 ? -2.893 -14.748 -28.631 1.00 44.03 132 TYR A C 1
ATOM 1012 O O . TYR A 1 132 ? -3.503 -13.653 -28.637 1.00 44.03 132 TYR A O 1
#

Nearest PDB structures (foldseek):
  8tm6-assembly1_b  TM=7.604E-01  e=2.919E-05  Homo sapiens
  6qm7-assembly1_H  TM=8.062E-01  e=2.088E-04  Leishmania tarentolae
  4q1s-assembly1_Y  TM=7.390E-01  e=2.057E-02  Saccharomyces cerevisiae S288C
  6kwy-assembly1_B  TM=6.349E-01  e=3.963E-02  Homo sapiens
  8tm5-assembly1_J  TM=7.086E-01  e=1.230E-01  Homo sapiens

Solvent-accessible surface area (backbone atoms only — not comparable to full-atom values): 8537 Å² total; per-residue (Å²): 103,70,67,67,60,59,52,49,55,19,51,40,23,62,75,61,78,40,90,58,66,46,78,50,71,47,53,32,96,87,76,42,75,50,36,36,40,25,49,56,79,22,51,79,42,79,41,100,70,86,84,79,79,84,58,86,55,93,82,65,67,85,86,72,64,93,45,66,68,60,49,52,53,53,52,52,46,50,22,50,69,68,60,62,78,62,71,63,99,72,62,70,49,81,47,74,51,72,54,96,90,45,77,50,78,47,78,40,51,51,93,74,50,80,80,57,81,89,70,52,79,91,68,96,53,80,71,76,68,72,82,117

pLDDT: mean 73.74, std 12.98, range [38.88, 90.06]

Radius of gyration: 18.51 Å; Cα contacts (8 Å, |Δi|>4): 147; chains: 1; bounding box: 34×31×57 Å

Secondary structure (DSSP, 8-state):
--HHHHHHHHHHHHTTS----EEEEEEETTTEEEEEEE-TT---EE-SS---SS---TTS-TTT-S-HHHHHHHHHHHHHHHHSSS-SS---EEEEEE-SS-EEEEEE-GGGSPP-GGGS---S-GGGGS--